Protein AF-A0A8H8IWV4-F1 (afdb_monomer_lite)

Structure (mmCIF, N/CA/C/O backbone):
data_AF-A0A8H8IWV4-F1
#
_entry.id   AF-A0A8H8IWV4-F1
#
loop_
_atom_site.group_PDB
_atom_site.id
_atom_site.type_symbol
_atom_site.label_atom_id
_atom_site.label_alt_id
_atom_site.label_comp_id
_atom_site.label_asym_id
_atom_site.label_entity_id
_atom_site.label_seq_id
_atom_site.pdbx_PDB_ins_code
_atom_site.Cartn_x
_atom_site.Cartn_y
_atom_site.Cartn_z
_atom_site.occupancy
_atom_site.B_iso_or_equiv
_atom_site.auth_seq_id
_atom_site.auth_comp_id
_atom_site.auth_asym_id
_atom_site.auth_atom_id
_atom_site.pdbx_PDB_model_num
ATOM 1 N N . MET A 1 1 ? -5.801 6.817 0.696 1.00 95.25 1 MET A N 1
ATOM 2 C CA . MET A 1 1 ? -4.400 6.341 0.738 1.00 95.25 1 MET A CA 1
ATOM 3 C C . MET A 1 1 ? -3.562 7.183 -0.205 1.00 95.25 1 MET A C 1
ATOM 5 O O . MET A 1 1 ? -4.140 7.917 -0.999 1.00 95.25 1 MET A O 1
ATOM 9 N N . SER A 1 2 ? -2.238 7.103 -0.108 1.00 97.06 2 SER A N 1
ATOM 10 C CA . SER A 1 2 ? -1.316 7.859 -0.962 1.00 97.06 2 SER A CA 1
ATOM 11 C C . SER A 1 2 ? -0.084 7.035 -1.328 1.00 97.06 2 SER A C 1
ATOM 13 O O . SER A 1 2 ? 0.188 5.989 -0.737 1.00 97.06 2 SER A O 1
ATOM 15 N N . THR A 1 3 ? 0.666 7.530 -2.308 1.00 96.88 3 THR A N 1
ATOM 16 C CA . THR A 1 3 ? 1.946 6.971 -2.750 1.00 96.88 3 THR A CA 1
ATOM 17 C C . THR A 1 3 ? 2.996 8.066 -2.825 1.00 96.88 3 THR A C 1
ATOM 19 O O . THR A 1 3 ? 2.656 9.210 -3.122 1.00 96.88 3 THR A O 1
ATOM 22 N N . THR A 1 4 ? 4.275 7.716 -2.681 1.00 96.38 4 THR A N 1
ATOM 23 C CA . THR A 1 4 ? 5.397 8.614 -3.030 1.00 96.38 4 THR A CA 1
ATOM 24 C C . THR A 1 4 ? 6.211 8.064 -4.205 1.00 96.38 4 THR A C 1
ATOM 26 O O . THR A 1 4 ? 7.440 8.084 -4.171 1.00 96.38 4 THR A O 1
ATOM 29 N N . TRP A 1 5 ? 5.535 7.488 -5.206 1.00 95.19 5 TRP A N 1
ATOM 30 C CA . TRP A 1 5 ? 6.116 6.778 -6.362 1.00 95.19 5 TRP A CA 1
ATOM 31 C C . TRP A 1 5 ? 6.758 5.411 -6.073 1.00 95.19 5 TRP A C 1
ATOM 33 O O . TRP A 1 5 ? 6.733 4.529 -6.927 1.00 95.19 5 TRP A O 1
ATOM 43 N N . SER A 1 6 ? 7.308 5.219 -4.875 1.00 96.56 6 SER A N 1
ATOM 44 C CA . SER A 1 6 ? 8.061 4.017 -4.476 1.00 96.56 6 SER A CA 1
ATOM 45 C C . SER A 1 6 ? 7.557 3.365 -3.185 1.00 96.56 6 SER A C 1
ATOM 47 O O . SER A 1 6 ? 8.180 2.445 -2.655 1.00 96.56 6 SER A O 1
ATOM 49 N N . ASN A 1 7 ? 6.455 3.867 -2.624 1.00 98.25 7 ASN A N 1
ATOM 50 C CA . ASN A 1 7 ? 5.824 3.275 -1.450 1.00 98.25 7 ASN A CA 1
ATOM 51 C C . ASN A 1 7 ? 4.321 3.539 -1.408 1.00 98.25 7 ASN A C 1
ATOM 53 O O . ASN A 1 7 ? 3.825 4.452 -2.073 1.00 98.25 7 ASN A O 1
ATOM 57 N N . LEU A 1 8 ? 3.638 2.748 -0.581 1.00 98.44 8 LEU A N 1
ATOM 58 C CA . LEU A 1 8 ? 2.221 2.888 -0.262 1.00 98.44 8 LEU A CA 1
ATOM 59 C C . LEU A 1 8 ? 2.059 3.380 1.178 1.00 98.44 8 LEU A C 1
ATOM 61 O O . LEU A 1 8 ? 2.741 2.902 2.094 1.00 98.44 8 LEU A O 1
ATOM 65 N N . GLN A 1 9 ? 1.129 4.311 1.381 1.00 98.50 9 GLN A N 1
ATOM 66 C CA . GLN A 1 9 ? 0.860 4.926 2.675 1.00 98.50 9 GLN A CA 1
ATOM 67 C C . GLN A 1 9 ? -0.626 4.900 3.037 1.00 98.50 9 GLN A C 1
ATOM 69 O O . GLN A 1 9 ? -1.504 5.180 2.212 1.00 98.50 9 GLN A O 1
ATOM 74 N N . ILE A 1 10 ? -0.892 4.640 4.318 1.00 98.00 10 ILE A N 1
ATOM 75 C CA . ILE A 1 10 ? -2.213 4.770 4.931 1.00 98.00 10 ILE A CA 1
ATOM 76 C C . ILE A 1 10 ? -2.218 5.984 5.851 1.00 98.00 10 ILE A C 1
ATOM 78 O O . ILE A 1 10 ? -1.411 6.083 6.774 1.00 98.00 10 ILE A O 1
ATOM 82 N N . THR A 1 11 ? -3.202 6.853 5.651 1.00 97.94 11 THR A N 1
ATOM 83 C CA . THR A 1 11 ? -3.589 7.897 6.602 1.00 97.94 11 THR A CA 1
ATOM 84 C C . THR A 1 11 ? -4.964 7.537 7.142 1.00 97.94 11 THR A C 1
ATOM 86 O O . THR A 1 11 ? -5.864 7.232 6.357 1.00 97.94 11 THR A O 1
ATOM 89 N N . ARG A 1 12 ? -5.137 7.558 8.466 1.00 96.75 12 ARG A N 1
ATOM 90 C CA . ARG A 1 12 ? -6.423 7.282 9.117 1.00 96.75 12 ARG A CA 1
ATOM 91 C C . ARG A 1 12 ? -6.768 8.362 10.131 1.00 96.75 12 ARG A C 1
ATOM 93 O O . ARG A 1 12 ? -5.885 8.908 10.784 1.00 96.75 12 ARG A O 1
ATOM 100 N N . ALA A 1 13 ? -8.057 8.612 10.288 1.00 97.62 13 ALA A N 1
ATOM 101 C CA . ALA A 1 13 ? -8.622 9.476 11.311 1.00 97.62 13 ALA A CA 1
ATOM 102 C C . ALA A 1 13 ? -10.039 8.989 11.643 1.00 97.62 13 ALA A C 1
ATOM 104 O O . ALA A 1 13 ? -10.646 8.268 10.853 1.00 97.62 13 ALA A O 1
ATOM 105 N N . THR A 1 14 ? -10.578 9.394 12.792 1.00 97.50 14 THR A N 1
ATOM 106 C CA . THR A 1 14 ? -11.964 9.090 13.196 1.00 97.50 14 THR A CA 1
ATOM 107 C C . THR A 1 14 ? -12.997 10.014 12.542 1.00 97.50 14 THR A C 1
ATOM 109 O O . THR A 1 14 ? -14.195 9.806 12.699 1.00 97.50 14 THR A O 1
ATOM 112 N N . SER A 1 15 ? -12.551 11.035 11.801 1.00 98.12 15 SER A N 1
ATOM 113 C CA . SER A 1 15 ? -13.402 11.952 11.042 1.00 98.12 15 SER A CA 1
ATOM 114 C C . SER A 1 15 ? -12.734 12.364 9.730 1.00 98.12 15 SER A C 1
ATOM 116 O O . SER A 1 15 ? -11.506 12.367 9.615 1.00 98.12 15 SER A O 1
ATOM 118 N N . MET A 1 16 ? -13.537 12.781 8.747 1.00 97.81 16 MET A N 1
ATOM 119 C CA . MET A 1 16 ? -13.019 13.290 7.471 1.00 97.81 16 MET A CA 1
ATOM 120 C C . MET A 1 16 ? -12.137 14.531 7.655 1.00 97.81 16 MET A C 1
ATOM 122 O O . MET A 1 16 ? -11.111 14.662 6.994 1.00 97.81 16 MET A O 1
ATOM 126 N N . ALA A 1 17 ? -12.506 15.434 8.570 1.00 98.19 17 ALA A N 1
ATOM 127 C CA . ALA A 1 17 ? -11.711 16.623 8.865 1.00 98.19 17 ALA A CA 1
ATOM 128 C C . ALA A 1 17 ? -10.347 16.259 9.472 1.00 98.19 17 ALA A C 1
ATOM 130 O O . ALA A 1 17 ? -9.343 16.874 9.118 1.00 98.19 17 ALA A O 1
ATOM 131 N N . GLY A 1 18 ? -10.301 15.224 10.318 1.00 98.56 18 GLY A N 1
ATOM 132 C CA . GLY A 1 18 ? -9.062 14.733 10.918 1.00 98.56 18 GLY A CA 1
ATOM 133 C C . GLY A 1 18 ? -8.055 14.196 9.896 1.00 98.56 18 GLY A C 1
ATOM 134 O O . GLY A 1 18 ? -6.856 14.254 10.144 1.00 98.56 18 GLY A O 1
ATOM 135 N N . LEU A 1 19 ? -8.499 13.748 8.714 1.00 97.88 19 LEU A N 1
ATOM 136 C CA . LEU A 1 19 ? -7.586 13.297 7.655 1.00 97.88 19 LEU A CA 1
ATOM 137 C C . LEU A 1 19 ? -6.662 14.410 7.147 1.00 97.88 19 LEU A C 1
ATOM 139 O O . LEU A 1 19 ? -5.587 14.105 6.642 1.00 97.88 19 LEU A O 1
ATOM 143 N N . LYS A 1 20 ? -7.050 15.685 7.295 1.00 97.44 20 LYS A N 1
ATOM 144 C CA . LYS A 1 20 ? -6.232 16.829 6.864 1.00 97.44 20 LYS A CA 1
ATOM 145 C C . LYS A 1 20 ? -4.933 16.966 7.659 1.00 97.44 20 LYS A C 1
ATOM 147 O O . LYS A 1 20 ? -3.962 17.493 7.130 1.00 97.44 20 LYS A O 1
ATOM 152 N N . THR A 1 21 ? -4.932 16.539 8.921 1.00 97.88 21 THR A N 1
ATOM 153 C CA . THR A 1 21 ? -3.802 16.706 9.851 1.00 97.88 21 THR A CA 1
A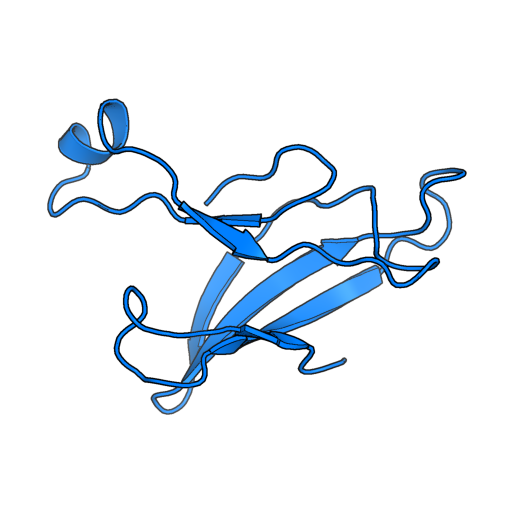TOM 154 C C . THR A 1 21 ? -3.217 15.381 10.334 1.00 97.88 21 THR A C 1
ATOM 156 O O . THR A 1 21 ? -2.197 15.379 11.018 1.00 97.88 21 THR A O 1
ATOM 159 N N . ALA A 1 22 ? -3.837 14.251 9.992 1.00 98.12 22 ALA A N 1
ATOM 160 C CA . ALA A 1 22 ? -3.342 12.933 10.353 1.00 98.12 22 ALA A CA 1
ATOM 161 C C . ALA A 1 22 ? -2.049 12.584 9.600 1.00 98.12 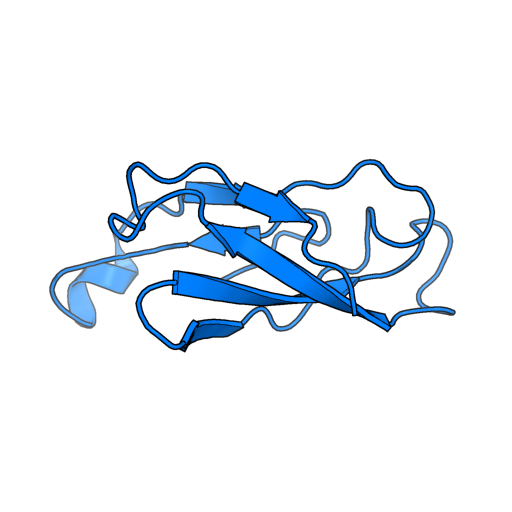22 ALA A C 1
ATOM 163 O O . ALA A 1 22 ? -1.930 12.789 8.391 1.00 98.12 22 ALA A O 1
ATOM 164 N N . SER A 1 23 ? -1.096 11.990 10.316 1.00 97.44 23 SER A N 1
ATOM 165 C CA . SER A 1 23 ? 0.185 11.575 9.744 1.00 97.44 23 SER A CA 1
ATOM 166 C C . SER A 1 23 ? 0.047 10.276 8.936 1.00 97.44 23 SER A C 1
ATOM 168 O O . SER A 1 23 ? -0.467 9.284 9.466 1.00 97.44 23 SER A O 1
ATOM 170 N N . PRO A 1 24 ? 0.536 10.230 7.683 1.00 97.56 24 PRO A N 1
ATOM 171 C CA . PRO A 1 24 ? 0.607 8.994 6.911 1.00 97.56 24 PRO A CA 1
ATOM 172 C C . PRO A 1 24 ? 1.595 7.992 7.523 1.00 97.56 24 PRO A C 1
ATOM 174 O O . PRO A 1 24 ? 2.686 8.359 7.959 1.00 97.56 24 PRO A O 1
ATOM 177 N N . LYS A 1 25 ? 1.248 6.703 7.494 1.00 97.50 25 LYS A N 1
ATOM 178 C CA . LYS A 1 25 ? 2.138 5.577 7.812 1.00 97.50 25 LYS A CA 1
ATOM 179 C C . LYS A 1 25 ? 2.507 4.852 6.522 1.00 97.50 25 LYS A C 1
ATOM 181 O O . LYS A 1 25 ? 1.617 4.431 5.785 1.00 97.50 25 LYS A O 1
ATOM 186 N N . VAL A 1 26 ? 3.803 4.655 6.270 1.00 98.06 26 VAL A N 1
ATOM 187 C CA . VAL A 1 26 ? 4.271 3.765 5.194 1.00 98.06 26 VAL A CA 1
ATOM 188 C C . VAL A 1 26 ? 3.955 2.325 5.580 1.00 98.06 26 VAL A C 1
ATOM 190 O O . VAL A 1 26 ? 4.357 1.867 6.649 1.00 98.06 26 VAL A O 1
ATOM 193 N N . VAL A 1 27 ? 3.241 1.622 4.708 1.00 97.94 27 VAL A N 1
ATOM 194 C CA . VAL A 1 27 ? 2.826 0.230 4.935 1.00 97.94 27 VAL A CA 1
ATOM 195 C C . VAL A 1 27 ? 3.474 -0.753 3.972 1.00 97.94 27 VAL A C 1
ATOM 197 O O . VAL A 1 27 ? 3.557 -1.937 4.281 1.00 97.94 27 VAL A O 1
ATOM 200 N N . TRP A 1 28 ? 3.980 -0.268 2.837 1.00 97.75 28 TRP A N 1
ATOM 201 C CA . TRP A 1 28 ? 4.646 -1.110 1.854 1.00 97.75 28 TRP A CA 1
ATOM 202 C C . TRP A 1 28 ? 5.725 -0.354 1.091 1.00 97.75 28 TRP A C 1
ATOM 204 O O . TRP A 1 28 ? 5.538 0.801 0.703 1.00 97.75 28 TRP A O 1
ATOM 214 N N . LYS A 1 29 ? 6.833 -1.050 0.859 1.00 97.31 29 LYS A N 1
ATOM 215 C CA . LYS A 1 29 ? 7.896 -0.744 -0.095 1.00 97.31 29 LYS A CA 1
ATOM 216 C C . LYS A 1 29 ? 8.282 -2.064 -0.736 1.00 97.31 29 LYS A C 1
ATOM 218 O O . LYS A 1 29 ? 8.274 -3.086 -0.054 1.00 97.31 29 LYS A O 1
ATOM 223 N N . ASP A 1 30 ? 8.653 -2.025 -2.003 1.00 95.56 30 ASP A N 1
ATOM 224 C CA . ASP A 1 30 ? 9.124 -3.208 -2.708 1.00 95.56 30 ASP A CA 1
ATOM 225 C C . ASP A 1 30 ? 10.534 -2.966 -3.247 1.00 95.56 30 ASP A C 1
ATOM 227 O O . ASP A 1 30 ? 10.925 -1.834 -3.530 1.00 95.56 30 ASP A O 1
ATOM 231 N N . THR A 1 31 ? 11.303 -4.038 -3.364 1.00 96.00 31 THR A N 1
ATOM 232 C CA . THR A 1 31 ? 12.655 -4.050 -3.939 1.00 96.00 31 THR A CA 1
ATOM 233 C C . THR A 1 31 ? 12.738 -4.949 -5.171 1.00 96.00 31 THR A C 1
ATOM 235 O O . THR A 1 31 ? 13.779 -5.021 -5.820 1.00 96.00 31 THR A O 1
ATOM 238 N N . THR A 1 32 ? 11.641 -5.622 -5.522 1.00 95.94 32 THR A N 1
ATOM 239 C CA . THR A 1 32 ? 11.553 -6.506 -6.682 1.00 95.94 32 THR A CA 1
ATOM 240 C C . THR A 1 32 ? 11.591 -5.673 -7.959 1.00 95.94 32 THR A C 1
ATOM 242 O O . THR A 1 32 ? 10.746 -4.803 -8.165 1.00 95.94 32 THR A O 1
ATOM 245 N N . THR A 1 33 ? 12.551 -5.957 -8.842 1.00 94.56 33 THR A N 1
ATOM 246 C CA . THR A 1 33 ? 12.884 -5.128 -10.013 1.00 94.56 33 THR A CA 1
ATOM 247 C C . THR A 1 33 ? 11.689 -4.737 -10.880 1.00 94.56 33 THR A C 1
ATOM 249 O O . THR A 1 33 ? 11.676 -3.629 -11.398 1.00 94.56 33 THR A O 1
ATOM 252 N N . ASN A 1 34 ? 10.685 -5.602 -11.034 1.00 94.31 34 ASN A N 1
ATOM 253 C CA . ASN A 1 34 ? 9.516 -5.356 -11.882 1.00 94.31 34 ASN A CA 1
ATOM 254 C C . ASN A 1 34 ? 8.343 -4.641 -11.183 1.00 94.31 34 ASN A C 1
ATOM 256 O O . ASN A 1 34 ? 7.340 -4.392 -11.842 1.00 94.31 34 ASN A O 1
ATOM 260 N N . ARG A 1 35 ? 8.436 -4.330 -9.883 1.00 95.38 35 ARG A N 1
ATOM 261 C CA . ARG A 1 35 ? 7.356 -3.684 -9.106 1.00 95.38 35 ARG A CA 1
ATOM 262 C C . ARG A 1 35 ? 7.846 -2.752 -7.987 1.00 95.38 35 ARG A C 1
ATOM 264 O O . ARG A 1 35 ? 7.100 -2.445 -7.061 1.00 95.38 35 ARG A O 1
ATOM 271 N N . ALA A 1 36 ? 9.102 -2.311 -8.048 1.00 96.38 36 ALA A N 1
ATOM 272 C CA . ALA A 1 36 ? 9.712 -1.436 -7.041 1.00 96.38 36 ALA A CA 1
ATOM 273 C C . ALA A 1 36 ? 9.371 0.057 -7.224 1.00 96.38 36 ALA A C 1
ATOM 275 O O . ALA A 1 36 ? 9.564 0.849 -6.301 1.00 96.38 36 ALA A O 1
ATOM 276 N N . CYS A 1 37 ? 8.862 0.453 -8.394 1.00 96.88 37 CYS A N 1
ATOM 277 C CA . CYS A 1 37 ? 8.612 1.848 -8.761 1.00 96.88 37 CYS A CA 1
ATOM 278 C C . CYS A 1 37 ? 7.260 2.026 -9.468 1.00 96.88 37 CYS A C 1
ATOM 280 O O . CYS A 1 37 ? 6.500 1.072 -9.635 1.00 96.88 37 CYS A O 1
ATOM 282 N N . ASN A 1 38 ? 6.954 3.265 -9.874 1.00 97.12 38 ASN A N 1
ATOM 283 C CA . ASN A 1 38 ? 5.711 3.644 -10.556 1.00 97.12 38 ASN A CA 1
ATOM 284 C C . ASN A 1 38 ? 4.459 3.220 -9.771 1.00 97.12 38 ASN A C 1
ATOM 286 O O . ASN A 1 38 ? 3.478 2.750 -10.348 1.00 97.12 38 ASN A O 1
ATOM 290 N N . MET A 1 39 ? 4.520 3.336 -8.440 1.00 97.69 39 MET A N 1
ATOM 291 C CA . MET A 1 39 ? 3.424 2.928 -7.568 1.00 97.69 39 MET A CA 1
ATOM 292 C C . MET A 1 39 ? 2.273 3.929 -7.651 1.00 97.69 39 MET A C 1
ATOM 294 O O . MET A 1 39 ? 2.451 5.070 -7.219 1.00 97.69 39 MET A O 1
ATOM 298 N N . TRP A 1 40 ? 1.106 3.512 -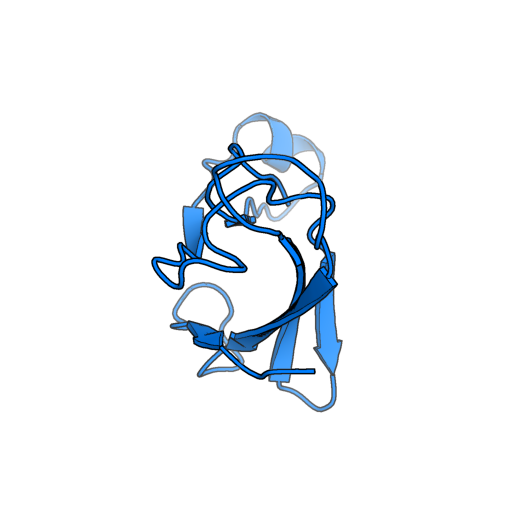8.155 1.00 97.25 40 TRP A N 1
ATOM 299 C CA . TRP A 1 40 ? -0.066 4.382 -8.339 1.00 97.25 40 TRP A CA 1
ATOM 300 C C . TRP A 1 40 ? -1.365 3.786 -7.792 1.00 97.25 40 TRP A C 1
ATOM 302 O O . TRP A 1 40 ? -1.488 2.577 -7.592 1.00 97.25 40 TRP A O 1
ATOM 312 N N . ALA A 1 41 ? -2.325 4.696 -7.576 1.00 97.25 41 ALA A N 1
ATOM 313 C CA . ALA A 1 41 ? -3.740 4.438 -7.303 1.00 97.25 41 ALA A CA 1
ATOM 314 C C . ALA A 1 41 ? -4.013 3.297 -6.302 1.00 97.25 41 ALA A C 1
ATOM 316 O O . ALA A 1 41 ? -4.722 2.350 -6.637 1.00 97.25 41 ALA A O 1
ATOM 317 N N . PRO A 1 42 ? -3.450 3.341 -5.080 1.00 97.94 42 PRO A N 1
ATOM 318 C CA . PRO A 1 42 ? -3.637 2.246 -4.158 1.00 97.94 42 PRO A CA 1
ATOM 319 C C . PRO A 1 42 ? -5.033 2.316 -3.522 1.00 97.94 42 PRO A C 1
ATOM 321 O O . PRO A 1 42 ? -5.458 3.365 -3.022 1.00 97.94 42 PRO A O 1
ATOM 324 N N . GLU A 1 43 ? -5.704 1.174 -3.462 1.00 98.12 43 GLU A N 1
ATOM 325 C CA . GLU A 1 43 ? -7.010 0.985 -2.837 1.00 98.12 43 GLU A CA 1
ATOM 326 C C . GLU A 1 43 ? -6.934 -0.062 -1.733 1.00 98.12 43 GLU A C 1
ATOM 328 O O . GLU A 1 43 ? -6.272 -1.085 -1.881 1.00 98.12 43 GLU A O 1
ATOM 333 N N . ILE A 1 44 ? -7.616 0.195 -0.618 1.00 97.44 44 ILE A N 1
ATOM 334 C CA . ILE A 1 44 ? -7.663 -0.703 0.533 1.00 97.44 44 ILE A CA 1
ATOM 335 C C . ILE A 1 44 ? -9.069 -1.262 0.690 1.00 97.44 44 ILE A C 1
ATOM 337 O O . ILE A 1 44 ? -10.037 -0.506 0.714 1.00 97.44 44 ILE A O 1
ATOM 341 N N . HIS A 1 45 ? -9.160 -2.578 0.852 1.00 97.19 45 HIS A N 1
ATOM 342 C CA . HIS A 1 45 ? -10.423 -3.294 0.985 1.00 97.19 45 HIS A CA 1
ATOM 343 C C . HIS A 1 45 ? -10.321 -4.357 2.076 1.00 97.19 45 HIS A C 1
ATOM 345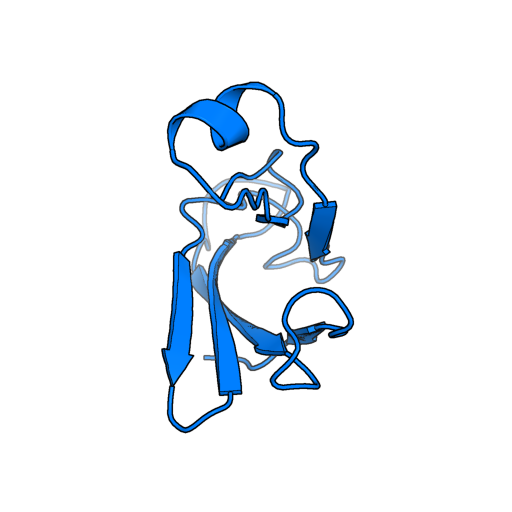 O O . HIS A 1 45 ? -9.278 -4.996 2.235 1.00 97.19 45 HIS A O 1
ATOM 351 N N . GLN A 1 46 ? -11.409 -4.559 2.818 1.00 96.31 46 GLN A N 1
ATOM 352 C CA . GLN A 1 46 ? -11.555 -5.715 3.696 1.00 96.31 46 GLN A CA 1
ATOM 353 C C . GLN A 1 46 ? -12.379 -6.773 2.968 1.00 96.31 46 GLN A C 1
ATOM 355 O O . GLN A 1 46 ? -13.529 -6.528 2.614 1.00 96.31 46 GLN A O 1
ATOM 360 N N . VAL A 1 47 ? -11.792 -7.945 2.751 1.00 94.88 47 VAL A N 1
ATOM 361 C CA . VAL A 1 47 ? -12.424 -9.075 2.066 1.00 94.88 47 VAL A CA 1
ATOM 362 C C . VAL A 1 47 ? -12.313 -10.283 2.985 1.00 94.88 47 VAL A C 1
ATOM 364 O O . VAL A 1 47 ? -11.209 -10.655 3.382 1.00 94.88 47 VAL A O 1
ATOM 367 N N . GLU A 1 48 ? -13.457 -10.851 3.374 1.00 93.38 48 GLU A N 1
ATOM 368 C CA . GLU A 1 48 ? -13.536 -12.042 4.240 1.00 93.38 48 GLU A CA 1
ATOM 369 C C . GLU A 1 48 ? -12.690 -11.918 5.527 1.00 93.38 48 GLU A C 1
ATOM 371 O O . GLU A 1 48 ? -11.944 -12.813 5.918 1.00 93.38 48 GLU A O 1
ATOM 376 N N . GLY A 1 49 ? -12.752 -10.750 6.177 1.00 93.44 49 GLY A N 1
ATOM 377 C CA . GLY A 1 49 ? -12.021 -10.470 7.420 1.00 93.44 49 GLY A CA 1
ATOM 378 C C . GLY A 1 49 ? -10.529 -10.155 7.250 1.00 93.44 49 GLY A C 1
ATOM 379 O O . GLY A 1 49 ? -9.884 -9.757 8.219 1.00 93.44 49 GLY A O 1
ATOM 380 N N . SER A 1 50 ? -9.982 -10.256 6.036 1.00 95.38 50 SER A N 1
ATOM 381 C CA . SER A 1 50 ? -8.596 -9.892 5.718 1.00 95.38 50 SER A CA 1
ATOM 382 C C . SER A 1 50 ? -8.516 -8.539 5.013 1.00 95.38 50 SER A C 1
ATOM 384 O O . SER A 1 50 ? -9.333 -8.236 4.146 1.00 95.38 50 SER A O 1
ATOM 386 N N . TRP A 1 51 ? -7.502 -7.736 5.336 1.00 97.75 51 TRP A N 1
ATOM 387 C CA . TRP A 1 51 ? -7.218 -6.507 4.593 1.00 97.75 51 TRP A CA 1
ATOM 388 C C . TRP A 1 51 ? -6.303 -6.777 3.405 1.00 97.75 51 TRP A C 1
ATOM 390 O O . TRP A 1 51 ? -5.275 -7.446 3.539 1.00 97.75 51 TRP A O 1
ATOM 400 N N . TYR A 1 52 ? -6.656 -6.186 2.270 1.00 97.88 52 TYR A N 1
ATOM 401 C CA . TYR A 1 52 ? -5.862 -6.180 1.052 1.00 97.88 52 TYR A CA 1
ATOM 402 C C . TYR A 1 52 ? -5.635 -4.745 0.594 1.00 97.88 52 TYR A C 1
ATOM 404 O O . TYR A 1 52 ? -6.525 -3.900 0.716 1.00 97.88 52 TYR A O 1
ATOM 412 N N . ILE A 1 53 ? -4.450 -4.484 0.047 1.00 97.94 53 ILE A N 1
ATOM 413 C CA . ILE A 1 53 ? -4.187 -3.273 -0.727 1.00 97.94 53 ILE A CA 1
ATOM 414 C C . ILE A 1 53 ? -3.883 -3.678 -2.159 1.00 97.94 53 ILE A C 1
ATOM 416 O O . ILE A 1 53 ? -2.927 -4.419 -2.397 1.00 97.94 53 ILE A O 1
ATOM 420 N N . TYR A 1 54 ? -4.672 -3.152 -3.088 1.00 97.88 54 TYR A N 1
ATOM 421 C CA . TYR A 1 54 ? -4.459 -3.264 -4.525 1.00 97.88 54 TYR A CA 1
ATOM 422 C C . TYR A 1 54 ? -3.815 -1.981 -5.024 1.00 97.88 54 TYR A C 1
ATOM 424 O O . TYR A 1 54 ? -4.183 -0.897 -4.586 1.00 97.88 54 TYR A O 1
ATOM 432 N N . TYR A 1 55 ? -2.831 -2.091 -5.902 1.00 97.81 55 TYR A N 1
ATOM 433 C CA . TYR A 1 55 ? -2.102 -0.948 -6.444 1.00 97.81 55 TYR A CA 1
ATOM 434 C C . TYR A 1 55 ? -1.496 -1.324 -7.789 1.00 97.81 55 TYR A C 1
ATOM 436 O O . TYR A 1 55 ? -1.367 -2.507 -8.104 1.00 97.81 55 TYR A O 1
ATOM 444 N N . THR A 1 56 ? -1.086 -0.335 -8.577 1.00 97.62 56 THR A N 1
ATOM 445 C CA . THR A 1 56 ? -0.241 -0.597 -9.744 1.00 97.62 56 THR A CA 1
ATOM 446 C C . THR A 1 56 ? 1.209 -0.293 -9.428 1.00 97.62 56 THR A C 1
ATOM 448 O O . THR A 1 56 ? 1.473 0.662 -8.705 1.00 97.62 56 THR A O 1
ATOM 451 N N . ALA A 1 57 ? 2.142 -1.067 -9.974 1.00 97.62 57 ALA A N 1
ATOM 452 C CA . ALA A 1 57 ? 3.577 -0.796 -9.913 1.00 97.62 57 ALA A CA 1
ATOM 453 C C . ALA A 1 57 ? 4.283 -1.387 -11.138 1.00 97.62 57 ALA A C 1
ATOM 455 O O . ALA A 1 57 ? 3.693 -2.159 -11.893 1.00 97.62 57 ALA A O 1
ATOM 456 N N . GLY A 1 58 ? 5.535 -0.994 -11.347 1.00 96.81 58 GLY A N 1
ATOM 457 C CA . GLY A 1 58 ? 6.353 -1.417 -12.476 1.00 96.81 58 GLY A CA 1
ATOM 458 C C . GLY A 1 58 ? 7.856 -1.307 -12.192 1.00 96.81 58 GLY A C 1
ATOM 459 O O . GLY A 1 58 ? 8.265 -1.035 -11.052 1.00 96.81 58 GLY A O 1
ATOM 460 N N . PRO A 1 59 ? 8.695 -1.515 -13.220 1.00 96.44 59 PRO A N 1
ATOM 461 C CA . PRO A 1 59 ? 10.134 -1.329 -13.114 1.00 96.44 59 PRO A CA 1
ATOM 462 C C . PRO A 1 59 ? 10.520 0.135 -12.898 1.00 96.44 59 PRO A C 1
ATOM 464 O O . PRO A 1 59 ? 9.765 1.052 -13.191 1.00 96.44 59 PRO A O 1
ATOM 467 N N . CYS A 1 60 ? 11.722 0.373 -12.377 1.00 96.06 60 CYS A N 1
ATOM 468 C CA . CYS A 1 60 ? 12.217 1.737 -12.160 1.00 96.06 60 CYS A CA 1
ATOM 469 C C . CYS A 1 60 ? 12.811 2.389 -13.420 1.00 96.06 60 CYS A C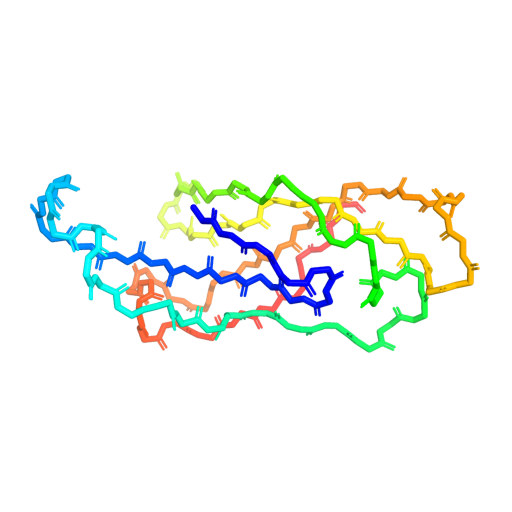 1
ATOM 471 O O . CYS A 1 60 ? 13.057 3.591 -13.405 1.00 96.06 60 CYS A O 1
ATOM 473 N N . SER A 1 61 ? 13.069 1.616 -14.481 1.00 94.94 61 SER A N 1
ATOM 474 C CA . SER A 1 61 ? 13.663 2.112 -15.731 1.00 94.94 61 SER A CA 1
ATOM 475 C C . SER A 1 61 ? 12.701 2.969 -16.549 1.00 94.94 61 SER A C 1
ATOM 477 O O . SER A 1 61 ? 13.122 3.941 -17.169 1.00 94.94 61 SER A O 1
ATOM 479 N N . ASP A 1 62 ? 11.420 2.607 -16.557 1.00 92.00 62 ASP A N 1
ATOM 480 C CA . ASP A 1 62 ? 10.373 3.220 -17.367 1.00 92.00 62 ASP A CA 1
ATOM 481 C C . ASP A 1 62 ? 8.987 2.793 -16.846 1.00 92.00 62 ASP A C 1
ATOM 483 O O . ASP A 1 62 ? 8.877 1.988 -15.923 1.00 92.00 62 ASP A O 1
ATOM 487 N N . SER A 1 63 ? 7.916 3.350 -17.417 1.00 89.19 63 SER A N 1
ATOM 488 C CA . SER A 1 63 ? 6.525 2.993 -17.099 1.00 89.19 63 SER A CA 1
ATOM 489 C C . SER A 1 63 ? 5.970 1.848 -17.955 1.00 89.19 63 SER A C 1
ATOM 491 O O . SER A 1 63 ? 4.785 1.515 -17.854 1.00 89.19 63 SER A O 1
ATOM 493 N N . SER A 1 64 ? 6.794 1.225 -18.800 1.00 89.50 64 SER A N 1
ATOM 494 C CA . SER A 1 64 ? 6.406 0.008 -19.500 1.00 89.50 64 SER A CA 1
ATOM 495 C C . SER A 1 64 ? 6.406 -1.158 -18.504 1.00 89.50 64 SER A C 1
ATOM 497 O O . SER A 1 64 ? 7.188 -1.216 -17.560 1.00 89.50 64 SER A O 1
ATOM 499 N N . GLY A 1 65 ? 5.452 -2.078 -18.640 1.00 93.56 65 GLY A N 1
ATOM 500 C CA . GLY A 1 65 ? 5.352 -3.211 -17.714 1.00 93.56 65 GLY A CA 1
ATOM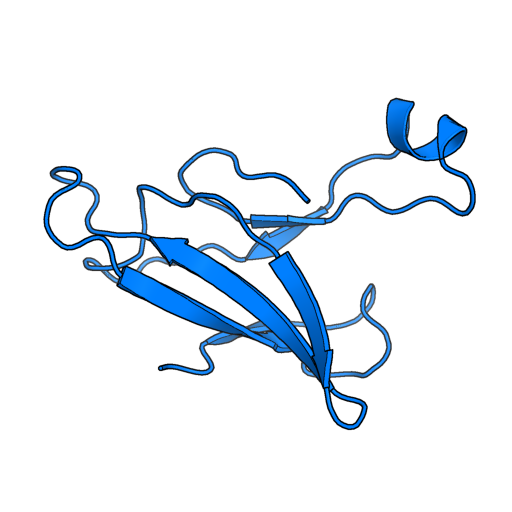 501 C C . GLY A 1 65 ? 4.667 -2.914 -16.377 1.00 93.56 65 GLY A C 1
ATOM 502 O O . GLY A 1 65 ? 4.723 -3.764 -15.496 1.00 93.56 65 GLY A O 1
ATOM 503 N N . ILE A 1 66 ? 3.968 -1.780 -16.230 1.00 96.44 66 ILE A N 1
ATOM 504 C CA . ILE A 1 66 ? 3.085 -1.558 -15.076 1.00 96.44 66 ILE A CA 1
ATOM 505 C C . ILE A 1 66 ? 2.010 -2.653 -15.023 1.00 96.44 66 ILE A C 1
ATOM 507 O O . ILE A 1 66 ? 1.369 -2.968 -16.034 1.00 96.44 66 ILE A O 1
ATOM 511 N N . ARG A 1 67 ? 1.830 -3.257 -13.848 1.00 96.50 67 ARG A N 1
ATOM 512 C CA . ARG A 1 67 ? 0.834 -4.299 -13.565 1.00 96.50 67 ARG A CA 1
ATOM 513 C C . ARG A 1 67 ? 0.098 -3.994 -12.269 1.00 96.50 67 ARG A C 1
ATOM 515 O O . ARG A 1 67 ? 0.533 -3.160 -11.478 1.00 96.50 67 ARG A O 1
ATOM 522 N N . ILE A 1 68 ? -1.035 -4.667 -12.080 1.00 97.25 68 ILE A N 1
ATOM 523 C CA . ILE A 1 68 ? -1.778 -4.651 -10.821 1.00 97.25 68 ILE A CA 1
ATOM 524 C C . ILE A 1 68 ? -1.113 -5.643 -9.869 1.00 97.25 68 ILE A C 1
ATOM 526 O O . ILE A 1 68 ? -0.753 -6.754 -10.256 1.00 97.25 68 ILE A O 1
ATOM 530 N N . HIS A 1 69 ? -0.972 -5.231 -8.621 1.00 97.50 69 HIS A N 1
ATOM 531 C CA . HIS A 1 69 ? -0.401 -6.008 -7.541 1.00 97.50 69 HIS A CA 1
ATOM 532 C C . HIS A 1 69 ? -1.306 -5.943 -6.318 1.00 97.50 69 HIS A C 1
ATOM 534 O O . HIS A 1 69 ? -2.081 -5.000 -6.145 1.00 97.50 69 HIS A O 1
ATOM 540 N N . ALA A 1 70 ? -1.162 -6.938 -5.447 1.00 97.88 70 ALA A N 1
ATOM 541 C CA . ALA A 1 70 ? -1.853 -6.991 -4.174 1.00 97.88 70 ALA A CA 1
ATOM 542 C C . ALA A 1 70 ? -0.876 -7.315 -3.041 1.00 97.88 70 ALA A C 1
ATOM 544 O O . ALA A 1 70 ? 0.046 -8.123 -3.199 1.00 97.88 70 ALA A O 1
ATOM 545 N N . ILE A 1 71 ? -1.099 -6.699 -1.884 1.00 98.00 71 ILE A N 1
ATOM 546 C CA . ILE A 1 71 ? -0.495 -7.092 -0.607 1.00 98.00 71 ILE A CA 1
ATOM 547 C C . ILE A 1 71 ? -1.605 -7.405 0.392 1.00 98.00 71 ILE A C 1
ATOM 549 O O . ILE A 1 71 ? -2.687 -6.818 0.333 1.00 98.00 71 ILE A O 1
ATOM 553 N N . LYS A 1 72 ? -1.334 -8.324 1.314 1.00 97.94 72 LYS A N 1
ATOM 554 C CA . LYS A 1 72 ? -2.272 -8.774 2.342 1.00 97.94 72 LYS A CA 1
ATOM 555 C C . LYS A 1 72 ? -1.737 -8.429 3.727 1.00 97.94 72 LYS A C 1
ATOM 557 O O . LYS A 1 72 ? -0.541 -8.560 3.985 1.00 97.94 72 LYS A O 1
ATOM 562 N N . ALA A 1 73 ? -2.623 -7.992 4.613 1.00 97.94 73 ALA A N 1
ATOM 563 C CA . ALA A 1 73 ? -2.305 -7.768 6.016 1.00 97.94 73 ALA A CA 1
ATOM 564 C C . ALA A 1 73 ? -2.212 -9.094 6.789 1.00 97.94 73 ALA A C 1
ATOM 566 O O . ALA A 1 73 ? -2.993 -10.017 6.560 1.00 97.94 73 ALA A O 1
ATOM 567 N N . SER A 1 74 ? -1.307 -9.166 7.765 1.00 97.56 74 SER A N 1
ATOM 568 C CA . SER A 1 74 ? -1.161 -10.315 8.672 1.00 97.56 74 SER A CA 1
ATOM 569 C C . SER A 1 74 ? -2.237 -10.404 9.761 1.00 97.56 74 SER A C 1
ATOM 571 O O . SER A 1 74 ? -2.333 -11.421 10.442 1.00 97.56 74 SER A O 1
ATOM 573 N N . SER A 1 75 ? -3.036 -9.350 9.944 1.00 96.00 75 SER A N 1
ATOM 574 C CA . SER A 1 75 ? -4.052 -9.236 10.993 1.00 96.00 75 SER A CA 1
ATOM 575 C C . SER A 1 75 ? -5.238 -8.382 10.535 1.00 96.00 75 SER A C 1
ATOM 577 O O . SER A 1 75 ? -5.118 -7.569 9.614 1.00 96.00 75 SER A O 1
ATOM 579 N N . SER A 1 76 ? -6.381 -8.537 11.208 1.00 93.62 76 SER A N 1
ATOM 580 C CA . SER A 1 76 ? -7.558 -7.676 11.057 1.00 93.62 76 SER A CA 1
ATOM 581 C C . SER A 1 76 ? -7.374 -6.291 11.691 1.00 93.62 76 SER A C 1
ATOM 583 O O . SER A 1 76 ? -8.070 -5.353 11.298 1.00 93.62 76 SER A O 1
ATOM 585 N N . ASP A 1 77 ? -6.438 -6.127 12.636 1.00 94.44 77 ASP A N 1
ATOM 586 C CA . ASP A 1 77 ? -6.007 -4.798 13.082 1.00 94.44 77 ASP A CA 1
ATOM 587 C C . ASP A 1 77 ? -5.062 -4.194 12.041 1.00 94.44 77 ASP A C 1
ATOM 589 O O . ASP A 1 77 ? -3.856 -4.449 12.024 1.00 94.44 77 ASP A O 1
ATOM 593 N N . LEU A 1 78 ? -5.632 -3.345 11.188 1.00 93.19 78 LEU A N 1
ATOM 594 C CA . LEU A 1 78 ? -4.936 -2.669 10.101 1.00 93.19 78 LEU A CA 1
ATOM 595 C C . LEU A 1 78 ? -3.696 -1.880 10.554 1.00 93.19 78 LEU A C 1
ATOM 597 O O . LEU A 1 78 ? -2.741 -1.731 9.791 1.00 93.19 78 LEU A O 1
ATOM 601 N N . TRP A 1 79 ? -3.703 -1.322 11.770 1.00 94.69 79 TRP A N 1
ATOM 602 C CA . TRP A 1 79 ? -2.627 -0.435 12.218 1.00 94.69 79 TRP A CA 1
ATOM 603 C C . TRP A 1 79 ? -1.468 -1.181 12.862 1.00 94.69 79 TRP A C 1
ATOM 605 O O . TRP A 1 79 ? -0.329 -0.712 12.772 1.00 94.69 79 TRP A O 1
ATOM 615 N N . ALA A 1 80 ? -1.748 -2.337 13.463 1.00 95.12 80 ALA A N 1
ATOM 616 C CA . ALA A 1 80 ? -0.740 -3.258 13.976 1.00 95.12 80 ALA A CA 1
ATOM 617 C C . ALA A 1 80 ? -0.229 -4.240 12.907 1.00 95.12 80 ALA A C 1
ATOM 619 O O . ALA A 1 80 ? 0.852 -4.801 13.070 1.00 95.12 80 ALA A O 1
ATOM 620 N N . ALA A 1 81 ? -0.972 -4.434 11.812 1.00 96.25 81 ALA A N 1
ATOM 621 C CA . ALA A 1 81 ? -0.618 -5.383 10.767 1.00 96.25 81 ALA A CA 1
ATOM 622 C C . ALA A 1 81 ? 0.733 -5.085 10.098 1.00 96.25 81 ALA A C 1
ATOM 624 O O . ALA A 1 81 ? 1.091 -3.942 9.788 1.00 96.25 81 ALA A O 1
ATOM 625 N N . THR A 1 82 ? 1.441 -6.172 9.809 1.00 97.25 82 THR A N 1
ATOM 626 C CA . THR A 1 82 ? 2.495 -6.231 8.795 1.00 97.25 82 THR A CA 1
ATOM 627 C C . THR A 1 82 ? 1.892 -6.673 7.463 1.00 97.25 82 THR A C 1
ATOM 629 O O . THR A 1 82 ? 0.807 -7.256 7.430 1.00 97.25 82 THR A O 1
ATOM 632 N N . TRP A 1 83 ? 2.579 -6.380 6.361 1.00 97.44 83 TRP A N 1
ATOM 633 C CA . TRP A 1 83 ? 2.081 -6.638 5.011 1.00 97.44 83 TRP A CA 1
ATOM 634 C C . TRP A 1 83 ? 2.998 -7.606 4.281 1.00 97.44 83 TRP A C 1
ATOM 636 O O . TRP A 1 83 ? 4.220 -7.515 4.404 1.00 97.44 83 TRP A O 1
ATOM 646 N N . SER A 1 84 ? 2.410 -8.517 3.515 1.00 97.31 84 SER A N 1
ATOM 647 C CA . SER A 1 84 ? 3.128 -9.425 2.625 1.00 97.31 84 SER A CA 1
ATOM 648 C C . SER A 1 84 ? 2.580 -9.322 1.207 1.00 97.31 84 SER A C 1
ATOM 650 O O . SER A 1 84 ? 1.399 -9.043 0.997 1.00 97.31 84 SER A O 1
ATOM 652 N N . TYR A 1 85 ? 3.446 -9.541 0.219 1.00 97.56 85 TYR A N 1
ATOM 653 C CA . TYR A 1 85 ? 3.029 -9.613 -1.177 1.00 97.56 85 TYR A CA 1
ATOM 654 C C . TYR A 1 85 ? 2.093 -10.809 -1.381 1.00 97.56 85 TYR A C 1
ATOM 656 O O . TYR A 1 85 ? 2.441 -11.927 -1.006 1.00 97.56 85 TYR A O 1
ATOM 664 N N . ALA A 1 86 ? 0.916 -10.570 -1.960 1.00 93.88 86 ALA A N 1
ATOM 665 C CA . ALA A 1 86 ? -0.133 -11.579 -2.112 1.00 93.88 86 ALA A CA 1
ATOM 666 C C . ALA A 1 86 ? -0.219 -12.169 -3.530 1.00 93.88 86 ALA A C 1
ATOM 668 O O . ALA A 1 86 ? -0.835 -13.215 -3.688 1.00 93.88 86 ALA A O 1
ATOM 669 N N . ALA A 1 87 ? 0.452 -11.545 -4.508 1.00 74.50 87 ALA A N 1
ATOM 670 C CA . ALA A 1 87 ? 0.405 -11.857 -5.940 1.00 74.50 87 ALA A CA 1
ATOM 671 C C . ALA A 1 87 ? -0.999 -11.796 -6.579 1.00 74.50 87 ALA A C 1
ATOM 673 O O . ALA A 1 87 ? -2.011 -12.137 -5.975 1.00 74.50 87 ALA A O 1
ATOM 674 N N . LEU A 1 88 ? -1.028 -11.344 -7.831 1.00 57.78 88 LEU A N 1
ATOM 675 C CA . LEU A 1 88 ? -2.063 -11.630 -8.821 1.00 57.78 88 LEU A CA 1
ATOM 676 C C . LEU A 1 88 ? -1.353 -12.222 -10.039 1.00 57.78 88 LEU A C 1
ATOM 678 O O . LEU A 1 88 ? -0.183 -11.816 -10.262 1.00 57.78 88 LEU A O 1
#

Secondary structure (DSSP, 8-state):
-EE-BSEEEE---SSTGGGGTPPPEEEEE---TTTSEEEEEEEEEEETTEEEEEEEEE-SS-STT-EEEEEEESSS-TTT--EEE---

Sequence (88 aa):
MSTTWSNLQITRATSMAGLKTASPKVVWKDTTTNRACNMWAPEIHQVEGSWYIYYTAGPCSDSSGIRIHAIKASSSDLWAATWSYAAL

Radius of gyration: 13.29 Å; chains: 1; bounding box: 27×29×34 Å

Foldseek 3Di:
DDDPFQFDWDFDDPDPVVSVPTDIDTQDGDPPQFFRGRWDDWDWDQDPLKIKIWTWGGGPVDPPNIDIWMWTWPHSPPVPTHIDTPGD

pLDDT: mean 95.86, std 5.04, range [57.78, 98.56]